Protein AF-A0A2E0XED6-F1 (afdb_monomer_lite)

Sequence (77 aa):
MNCRDAIIGVRLILIFFHAWLKDRLRPNIPAKSMIVMDKTAFHQPEDAQRLMIEVGHMIECLPPDSPDLNHIEQPIG

Secondary structure (DSSP, 8-state):
--HHHHHHHHHHHHHHHHHHIIIIIGGGS-TTPEEEE---TT--HHHHHHHHHTTT-EEEEPPTT-GGG-GGGS---

Structure (mmCIF, N/CA/C/O backbone):
data_AF-A0A2E0XED6-F1
#
_entry.id   AF-A0A2E0XED6-F1
#
loop_
_atom_site.group_PDB
_atom_site.id
_atom_site.type_symbol
_atom_site.label_atom_id
_atom_site.label_alt_id
_atom_site.label_comp_id
_atom_site.label_asym_id
_atom_site.label_entity_id
_atom_site.label_seq_id
_atom_site.pdbx_PDB_ins_code
_atom_site.Cartn_x
_atom_site.Cartn_y
_atom_site.Cartn_z
_atom_site.occupancy
_atom_site.B_iso_or_equiv
_atom_site.auth_seq_id
_atom_site.auth_comp_id
_atom_site.auth_asym_id
_atom_site.auth_atom_id
_atom_site.pdbx_PDB_model_num
ATOM 1 N N . MET A 1 1 ? 17.649 8.194 -22.400 1.00 53.66 1 MET A N 1
ATOM 2 C CA . MET A 1 1 ? 16.963 8.787 -21.233 1.00 53.66 1 MET A CA 1
ATOM 3 C C . MET A 1 1 ? 18.037 9.326 -20.303 1.00 53.66 1 MET A C 1
ATOM 5 O O . MET A 1 1 ? 18.943 8.566 -19.981 1.00 53.66 1 MET A O 1
ATOM 9 N N . ASN A 1 2 ? 18.047 10.624 -19.989 1.00 58.06 2 ASN A N 1
ATOM 10 C CA . ASN A 1 2 ? 19.110 11.205 -19.160 1.00 58.06 2 ASN A CA 1
ATOM 11 C C . ASN A 1 2 ? 18.736 11.136 -17.662 1.00 58.06 2 ASN A C 1
ATOM 13 O O . ASN A 1 2 ? 17.572 10.945 -17.310 1.00 58.06 2 ASN A O 1
ATOM 17 N N . CYS A 1 3 ? 19.725 11.295 -16.779 1.00 48.72 3 CYS A N 1
ATOM 18 C CA . CYS A 1 3 ? 19.531 11.207 -15.327 1.00 48.72 3 CYS A CA 1
ATOM 19 C C . CYS A 1 3 ? 18.509 12.233 -14.791 1.00 48.72 3 CYS A C 1
ATOM 21 O O . CYS A 1 3 ? 17.758 11.925 -13.872 1.00 48.72 3 CYS A O 1
ATOM 23 N N . ARG A 1 4 ? 18.405 13.429 -15.389 1.00 53.34 4 ARG A N 1
ATOM 24 C CA . ARG A 1 4 ? 17.440 14.461 -14.970 1.00 53.34 4 ARG A CA 1
ATOM 25 C C . ARG A 1 4 ? 16.004 14.080 -15.317 1.00 53.34 4 ARG A C 1
ATOM 27 O O . ARG A 1 4 ? 15.140 14.227 -14.46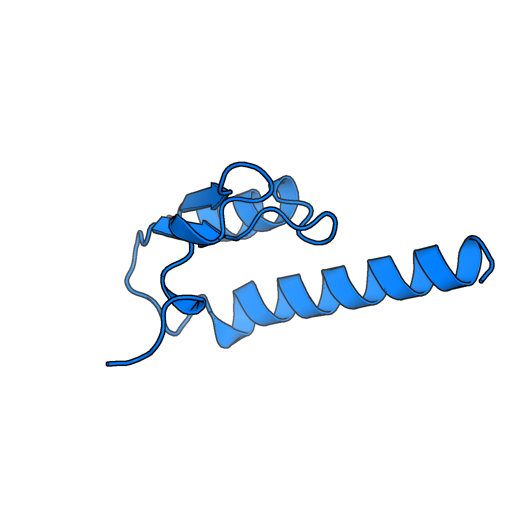2 1.00 53.34 4 ARG A O 1
ATOM 34 N N . ASP A 1 5 ? 15.764 13.549 -16.512 1.00 49.75 5 ASP A N 1
ATOM 35 C CA . ASP A 1 5 ? 14.429 13.101 -16.931 1.00 49.75 5 ASP A CA 1
ATOM 36 C C . ASP A 1 5 ? 13.955 11.930 -16.058 1.00 49.75 5 ASP A C 1
ATOM 38 O O . ASP A 1 5 ? 12.803 11.895 -15.630 1.00 49.75 5 ASP A O 1
ATOM 42 N N . ALA A 1 6 ? 14.869 11.012 -15.719 1.00 53.62 6 ALA A N 1
ATOM 43 C CA . ALA A 1 6 ? 14.600 9.920 -14.787 1.00 53.62 6 ALA A CA 1
ATOM 44 C C . ALA A 1 6 ? 14.301 10.433 -13.365 1.00 53.62 6 ALA A C 1
ATOM 46 O O . ALA A 1 6 ? 13.327 10.001 -12.756 1.00 53.62 6 ALA A O 1
ATOM 47 N N . ILE A 1 7 ? 15.072 11.399 -12.848 1.00 56.69 7 ILE A N 1
ATOM 48 C CA . ILE A 1 7 ? 14.829 12.022 -11.533 1.00 56.69 7 ILE A CA 1
ATOM 49 C C . ILE A 1 7 ? 13.470 12.736 -11.493 1.00 56.69 7 ILE A C 1
ATOM 51 O O . ILE A 1 7 ? 12.748 12.623 -10.502 1.00 56.69 7 ILE A O 1
ATOM 55 N N . ILE A 1 8 ? 13.111 13.466 -12.553 1.00 59.66 8 ILE A N 1
ATOM 56 C CA . ILE A 1 8 ? 11.818 14.156 -12.659 1.00 59.66 8 ILE A CA 1
ATOM 57 C C . ILE A 1 8 ? 10.674 13.135 -12.700 1.00 59.66 8 ILE A C 1
ATOM 59 O O . ILE A 1 8 ? 9.704 13.288 -11.957 1.00 59.66 8 ILE A O 1
ATOM 63 N N . GLY A 1 9 ? 10.810 12.070 -13.498 1.00 60.50 9 GLY A N 1
ATOM 64 C CA . GLY A 1 9 ? 9.826 10.988 -13.577 1.00 60.50 9 GLY A CA 1
ATOM 65 C C . GLY A 1 9 ? 9.601 10.291 -12.232 1.00 60.50 9 GLY A C 1
ATOM 66 O O . GLY A 1 9 ? 8.463 10.181 -11.782 1.00 60.50 9 GLY A O 1
ATOM 67 N N . VAL A 1 10 ? 10.679 9.900 -11.543 1.00 63.44 10 VAL A N 1
ATOM 68 C CA . VAL A 1 10 ? 10.615 9.240 -10.224 1.00 63.44 10 VAL A CA 1
ATOM 69 C C . VAL A 1 10 ? 9.969 10.145 -9.171 1.00 63.44 10 VAL A C 1
ATOM 71 O O . VAL A 1 10 ? 9.105 9.698 -8.419 1.00 63.44 10 VAL A O 1
ATOM 74 N N . ARG A 1 11 ? 10.331 11.435 -9.132 1.00 68.75 11 ARG A N 1
ATOM 75 C CA . ARG A 1 11 ? 9.741 12.391 -8.181 1.00 68.75 11 ARG A CA 1
ATOM 76 C C . ARG A 1 11 ? 8.245 12.593 -8.398 1.00 68.75 11 ARG A C 1
ATOM 78 O O . ARG A 1 11 ? 7.505 12.689 -7.424 1.00 68.75 11 ARG A O 1
ATOM 85 N N . LEU A 1 12 ? 7.801 12.663 -9.651 1.00 72.62 12 LEU A N 1
ATOM 86 C CA . LEU A 1 12 ? 6.388 12.847 -9.965 1.00 72.62 12 LEU A CA 1
ATOM 87 C C . LEU A 1 12 ? 5.560 11.620 -9.549 1.00 72.62 12 LEU A C 1
ATOM 89 O O . LEU A 1 12 ? 4.508 11.780 -8.935 1.00 72.62 12 LEU A O 1
ATOM 93 N N . ILE A 1 13 ? 6.068 10.412 -9.816 1.00 76.81 13 ILE A N 1
ATOM 94 C CA . ILE A 1 13 ? 5.433 9.147 -9.408 1.00 76.81 13 ILE A CA 1
ATOM 95 C C . ILE A 1 13 ? 5.271 9.087 -7.885 1.00 76.81 13 ILE A C 1
ATOM 97 O O . ILE A 1 13 ? 4.176 8.803 -7.401 1.00 76.81 13 ILE A O 1
ATOM 101 N N . LEU A 1 14 ? 6.317 9.435 -7.130 1.00 77.31 14 LEU A N 1
ATOM 102 C CA . LEU A 1 14 ? 6.279 9.441 -5.666 1.00 77.31 14 LEU A CA 1
ATOM 103 C C . LEU A 1 14 ? 5.230 10.423 -5.108 1.00 77.31 14 LEU A C 1
ATOM 105 O O . LEU A 1 14 ? 4.491 10.088 -4.185 1.00 77.31 14 LEU A O 1
ATOM 109 N N . ILE A 1 15 ? 5.123 11.626 -5.688 1.00 82.06 15 ILE A N 1
ATOM 110 C CA . ILE A 1 15 ? 4.123 12.629 -5.280 1.00 82.06 15 ILE A CA 1
ATOM 111 C C . ILE A 1 15 ? 2.701 12.113 -5.521 1.00 82.06 15 ILE A C 1
ATOM 113 O O . ILE A 1 15 ? 1.853 12.223 -4.634 1.00 82.06 15 ILE A O 1
ATOM 117 N N . PHE A 1 16 ? 2.435 11.536 -6.696 1.00 85.81 16 PHE A N 1
ATOM 118 C CA . PHE A 1 16 ? 1.120 10.970 -7.001 1.00 85.81 16 PHE A CA 1
ATOM 119 C C . PHE A 1 16 ? 0.775 9.800 -6.088 1.00 85.81 16 PHE A C 1
ATOM 121 O O . PHE A 1 16 ? -0.356 9.719 -5.612 1.00 85.81 16 PHE A O 1
ATOM 128 N N . PHE A 1 17 ? 1.742 8.929 -5.811 1.00 84.44 17 PHE A N 1
ATOM 129 C CA . PHE A 1 17 ? 1.552 7.797 -4.917 1.00 84.44 17 PHE A CA 1
ATOM 130 C C . PHE A 1 17 ? 1.195 8.249 -3.492 1.00 84.44 17 PHE A C 1
ATOM 132 O O . PHE A 1 17 ? 0.197 7.792 -2.935 1.00 84.44 17 PHE A O 1
ATOM 139 N N . HIS A 1 18 ? 1.920 9.221 -2.930 1.00 86.56 18 HIS A N 1
ATOM 140 C CA . HIS A 1 18 ? 1.605 9.777 -1.610 1.00 86.56 18 HIS A CA 1
ATOM 141 C C . HIS A 1 18 ? 0.237 10.467 -1.559 1.00 86.56 18 HIS A C 1
ATOM 143 O O . HIS A 1 18 ? -0.518 10.272 -0.603 1.00 86.56 18 HIS A O 1
ATOM 149 N N . ALA A 1 19 ? -0.109 11.250 -2.586 1.00 90.00 19 ALA A N 1
ATOM 150 C CA . ALA A 1 19 ? -1.425 11.875 -2.679 1.00 90.00 19 ALA A CA 1
ATOM 151 C C . ALA A 1 19 ? -2.534 10.817 -2.758 1.00 90.00 19 ALA A C 1
ATOM 153 O O . ALA A 1 19 ? -3.544 10.913 -2.066 1.00 90.00 19 ALA A O 1
ATOM 154 N N . TRP A 1 20 ? -2.326 9.756 -3.538 1.00 90.12 20 TRP A N 1
ATOM 155 C CA . TRP A 1 20 ? -3.276 8.656 -3.641 1.00 90.12 20 TRP A CA 1
ATOM 156 C C . TRP A 1 20 ? -3.440 7.898 -2.317 1.00 90.12 20 TRP A C 1
ATOM 158 O O . TRP A 1 20 ? -4.575 7.660 -1.900 1.00 90.12 20 TRP A O 1
ATOM 168 N N . LEU A 1 21 ? -2.350 7.581 -1.608 1.00 89.00 21 LEU A N 1
ATOM 169 C CA . LEU A 1 21 ? -2.419 6.946 -0.286 1.00 89.00 21 LEU A CA 1
ATOM 170 C C . LEU A 1 21 ? -3.278 7.768 0.682 1.00 89.00 21 LEU A C 1
ATOM 172 O O . LEU A 1 21 ? -4.173 7.235 1.342 1.00 89.00 21 LEU A O 1
ATOM 176 N N . LYS A 1 22 ? -3.025 9.078 0.733 1.00 89.25 22 LYS A N 1
ATOM 177 C CA . LYS A 1 22 ? -3.677 9.996 1.665 1.00 89.25 22 LYS A CA 1
ATOM 178 C C . LYS A 1 22 ? -5.139 10.264 1.311 1.00 89.25 22 LYS A C 1
ATOM 180 O O . LYS A 1 22 ? -5.998 10.187 2.188 1.00 89.25 22 LYS A O 1
ATOM 185 N N . ASP A 1 23 ? -5.410 10.586 0.051 1.00 92.38 23 ASP A N 1
ATOM 186 C CA . ASP A 1 23 ? -6.694 11.152 -0.365 1.00 92.38 23 ASP A CA 1
ATOM 187 C C . ASP A 1 23 ? -7.644 10.091 -0.932 1.00 92.38 23 ASP A C 1
ATOM 189 O O . ASP A 1 23 ? -8.853 10.313 -1.004 1.00 92.38 23 ASP A O 1
ATOM 193 N N . ARG A 1 24 ? -7.122 8.927 -1.347 1.00 92.38 24 ARG A N 1
ATOM 194 C CA . ARG A 1 24 ? -7.916 7.852 -1.961 1.00 92.38 24 ARG A CA 1
ATOM 195 C C . ARG A 1 24 ? -7.909 6.583 -1.133 1.00 92.38 24 ARG A C 1
ATOM 197 O O . ARG A 1 24 ? -8.990 6.113 -0.800 1.00 92.38 24 ARG A O 1
ATOM 204 N N . LEU A 1 25 ? -6.749 6.033 -0.783 1.00 90.62 25 LEU A N 1
ATOM 205 C CA . LEU A 1 25 ? -6.710 4.752 -0.075 1.00 90.62 25 LEU A CA 1
ATOM 206 C C . LEU A 1 25 ? -7.219 4.887 1.363 1.00 90.62 25 LEU A C 1
ATOM 208 O O . LEU A 1 25 ? -8.187 4.230 1.736 1.00 90.62 25 LEU A O 1
ATOM 212 N N . ARG A 1 26 ? -6.606 5.778 2.150 1.00 88.12 26 ARG A N 1
ATOM 213 C CA . ARG A 1 26 ? -6.907 5.970 3.576 1.00 88.12 26 ARG A CA 1
ATOM 214 C C . ARG A 1 26 ? -8.406 6.104 3.904 1.00 88.12 26 ARG A C 1
ATOM 216 O O . ARG A 1 26 ? -8.847 5.404 4.810 1.00 88.12 26 ARG A O 1
ATOM 223 N N . PRO A 1 27 ? -9.213 6.958 3.240 1.00 91.25 27 PRO A N 1
ATOM 224 C CA . PRO A 1 27 ? -10.632 7.090 3.587 1.00 91.25 27 PRO A CA 1
ATOM 225 C C . PRO A 1 27 ? -11.492 5.874 3.205 1.00 91.25 27 PRO A C 1
ATOM 227 O O . PRO A 1 27 ? -12.637 5.798 3.638 1.00 91.25 27 PRO A O 1
ATOM 230 N N . ASN A 1 28 ? -10.972 4.944 2.398 1.00 93.19 28 ASN A N 1
ATOM 231 C CA . ASN A 1 28 ? -11.729 3.820 1.843 1.00 93.19 28 ASN A CA 1
ATOM 232 C C . ASN A 1 28 ? -11.338 2.455 2.435 1.00 93.19 28 ASN A C 1
ATOM 234 O O . ASN A 1 28 ? -11.816 1.430 1.953 1.00 93.19 28 ASN A O 1
ATOM 238 N N . ILE A 1 29 ? -10.492 2.420 3.470 1.00 93.00 29 ILE A N 1
ATOM 239 C CA . ILE A 1 29 ? -10.085 1.179 4.143 1.00 93.00 29 ILE A CA 1
ATOM 240 C C . ILE A 1 29 ? -10.478 1.187 5.629 1.00 93.00 29 ILE A C 1
ATOM 242 O O . ILE A 1 29 ? -10.563 2.256 6.239 1.00 93.00 29 ILE A O 1
ATOM 246 N N . PRO A 1 30 ? -10.718 0.013 6.243 1.00 94.00 30 PRO A N 1
ATOM 247 C CA . PRO A 1 30 ? -10.973 -0.084 7.676 1.00 94.00 30 PRO A CA 1
ATOM 248 C C . PRO A 1 30 ? -9.843 0.505 8.530 1.00 94.00 30 PRO A C 1
ATOM 250 O O . PRO A 1 30 ? -8.668 0.489 8.163 1.00 94.00 30 PRO A O 1
ATOM 253 N N . ALA A 1 31 ? -10.182 0.982 9.728 1.00 90.50 31 ALA A N 1
ATOM 254 C CA . ALA A 1 31 ? -9.174 1.419 10.688 1.00 90.50 31 ALA A CA 1
ATOM 255 C C . ALA A 1 31 ? -8.205 0.269 11.019 1.00 90.50 31 ALA A C 1
ATOM 257 O O . ALA A 1 31 ? -8.624 -0.875 11.187 1.00 90.50 31 ALA A O 1
ATOM 258 N N . LYS A 1 32 ? -6.914 0.591 11.158 1.00 92.75 32 LYS A N 1
ATOM 259 C CA . LYS A 1 32 ? -5.848 -0.370 11.495 1.00 92.75 32 LYS A CA 1
ATOM 260 C C . LYS A 1 32 ? -5.642 -1.514 10.492 1.00 92.75 32 LYS A C 1
ATOM 262 O O . LYS A 1 32 ? -5.138 -2.573 10.856 1.00 92.75 32 LYS A O 1
ATOM 267 N N . SER A 1 33 ? -6.003 -1.308 9.226 1.00 93.12 33 SER A N 1
ATOM 268 C CA . SER A 1 3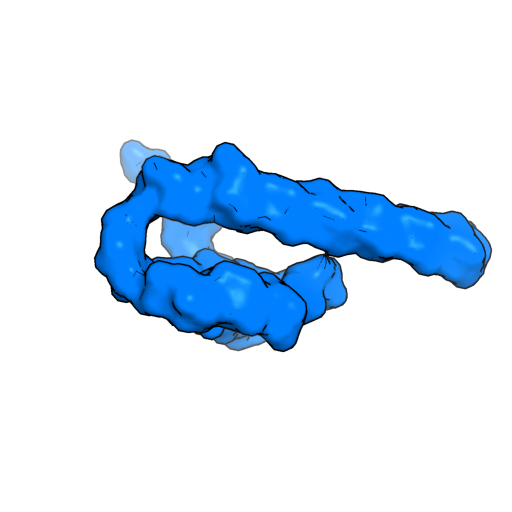3 ? -5.677 -2.253 8.153 1.00 93.12 33 SER A CA 1
ATOM 269 C C . SER A 1 33 ? -4.173 -2.476 7.962 1.00 93.12 33 SER A C 1
ATOM 271 O O . SER A 1 33 ? -3.365 -1.555 8.113 1.00 93.12 33 SER A O 1
ATOM 273 N N . MET A 1 34 ? -3.835 -3.701 7.554 1.00 90.50 34 MET A N 1
ATOM 274 C CA . MET A 1 34 ? -2.550 -4.061 6.962 1.00 90.50 34 MET A CA 1
ATOM 275 C C . MET A 1 34 ? -2.652 -3.917 5.443 1.00 90.50 34 MET A C 1
ATOM 277 O O . MET A 1 34 ? -3.533 -4.502 4.815 1.00 90.50 34 MET A O 1
ATOM 281 N N . ILE A 1 35 ? -1.770 -3.109 4.874 1.00 89.06 35 ILE A N 1
ATOM 282 C CA . ILE A 1 35 ? -1.679 -2.830 3.446 1.00 89.06 35 ILE A CA 1
ATOM 283 C C . ILE A 1 35 ? -0.519 -3.657 2.914 1.00 89.06 35 ILE A C 1
ATOM 285 O O . ILE A 1 35 ? 0.615 -3.487 3.356 1.00 89.06 35 ILE A O 1
ATOM 289 N N . VAL A 1 36 ? -0.810 -4.555 1.983 1.00 86.56 36 VAL A N 1
ATOM 290 C CA . VAL A 1 36 ? 0.206 -5.367 1.314 1.00 86.56 36 VAL A CA 1
ATOM 291 C C . VAL A 1 36 ? 0.546 -4.704 -0.012 1.00 86.56 36 VAL A C 1
ATOM 293 O O . VAL A 1 36 ? -0.352 -4.382 -0.788 1.00 86.56 36 VAL A O 1
ATOM 296 N N . MET A 1 37 ? 1.833 -4.470 -0.247 1.00 84.06 37 MET A N 1
ATOM 297 C CA . MET A 1 37 ? 2.339 -3.849 -1.468 1.00 84.06 37 MET A CA 1
ATOM 298 C C . MET A 1 37 ? 3.315 -4.774 -2.181 1.00 84.06 37 MET A C 1
ATOM 300 O O . MET A 1 37 ? 4.155 -5.416 -1.548 1.00 84.06 37 MET A O 1
ATOM 304 N N . ASP A 1 38 ? 3.254 -4.794 -3.506 1.00 77.56 38 ASP A N 1
ATOM 305 C CA . ASP A 1 38 ? 4.297 -5.390 -4.322 1.00 77.56 38 ASP A CA 1
ATOM 306 C C . ASP A 1 38 ? 5.601 -4.584 -4.196 1.00 77.56 38 ASP A C 1
ATOM 308 O O . ASP A 1 38 ? 5.635 -3.355 -4.022 1.00 77.56 38 ASP A O 1
ATOM 312 N N . LYS A 1 39 ? 6.727 -5.293 -4.243 1.00 70.81 39 LYS A N 1
ATOM 313 C CA . LYS A 1 39 ? 8.040 -4.667 -4.121 1.00 70.81 39 LYS A CA 1
ATOM 314 C C . LYS A 1 39 ? 8.490 -4.132 -5.470 1.00 70.81 39 LYS A C 1
ATOM 316 O O . LYS A 1 39 ? 9.289 -4.752 -6.164 1.00 70.81 39 LYS A O 1
ATOM 321 N N . THR A 1 40 ? 8.002 -2.947 -5.819 1.00 64.94 40 THR A N 1
ATOM 322 C CA . THR A 1 40 ? 8.541 -2.165 -6.937 1.00 64.94 40 THR A CA 1
ATOM 323 C C . THR A 1 40 ? 9.520 -1.112 -6.422 1.00 64.94 40 THR A C 1
ATOM 325 O O . THR A 1 40 ? 9.367 -0.567 -5.326 1.00 64.94 40 THR A O 1
ATOM 328 N N . ALA A 1 41 ? 10.545 -0.796 -7.218 1.00 60.47 41 ALA A N 1
ATOM 329 C CA . ALA A 1 41 ? 11.577 0.185 -6.865 1.00 60.47 41 ALA A CA 1
ATOM 330 C C . ALA A 1 41 ? 11.035 1.613 -6.623 1.00 60.47 41 ALA A C 1
ATOM 332 O O . ALA A 1 41 ? 11.768 2.479 -6.149 1.00 60.47 41 ALA A O 1
ATOM 333 N N . PHE A 1 42 ? 9.766 1.870 -6.952 1.00 62.41 42 PHE A N 1
ATOM 334 C CA . PHE A 1 42 ? 9.156 3.198 -6.938 1.00 62.41 42 PHE A CA 1
ATOM 335 C C . PHE A 1 42 ? 8.427 3.536 -5.636 1.00 62.41 42 PHE A C 1
ATOM 337 O O . PHE A 1 42 ? 8.098 4.699 -5.421 1.00 62.41 42 PHE A O 1
ATOM 344 N N . HIS A 1 43 ? 8.184 2.557 -4.762 1.00 62.47 43 HIS A N 1
ATOM 345 C CA . HIS A 1 43 ? 7.309 2.754 -3.607 1.00 62.47 43 HIS A CA 1
ATOM 346 C C . HIS A 1 43 ? 7.947 3.466 -2.407 1.00 62.47 43 HIS A C 1
ATOM 348 O O . HIS A 1 43 ? 7.190 3.789 -1.500 1.00 62.47 43 HIS A O 1
ATOM 354 N N . GLN A 1 44 ? 9.271 3.728 -2.403 1.00 66.00 44 GLN A N 1
ATOM 355 C CA . GLN A 1 44 ? 10.033 4.306 -1.266 1.00 66.00 44 GLN A CA 1
ATOM 356 C C . GLN A 1 44 ? 9.346 4.029 0.087 1.00 66.00 44 GLN A C 1
ATOM 358 O O . GLN A 1 44 ? 8.777 4.939 0.700 1.00 66.00 44 GLN A O 1
ATOM 363 N N . PRO A 1 45 ? 9.271 2.742 0.475 1.00 67.31 45 PRO A N 1
ATOM 364 C CA . PRO A 1 45 ? 8.291 2.240 1.433 1.00 67.31 45 PRO A CA 1
ATOM 365 C C . PRO A 1 45 ? 8.379 2.916 2.799 1.00 67.31 45 PRO A C 1
ATOM 367 O O . PRO A 1 45 ? 7.391 2.930 3.521 1.00 67.31 45 PRO A O 1
ATOM 370 N N . GLU A 1 46 ? 9.510 3.528 3.141 1.00 77.19 46 GLU A N 1
ATOM 371 C CA . GLU A 1 46 ? 9.719 4.231 4.401 1.00 77.19 46 GLU A CA 1
ATOM 372 C C . GLU A 1 46 ? 8.801 5.457 4.561 1.00 77.19 46 GLU A C 1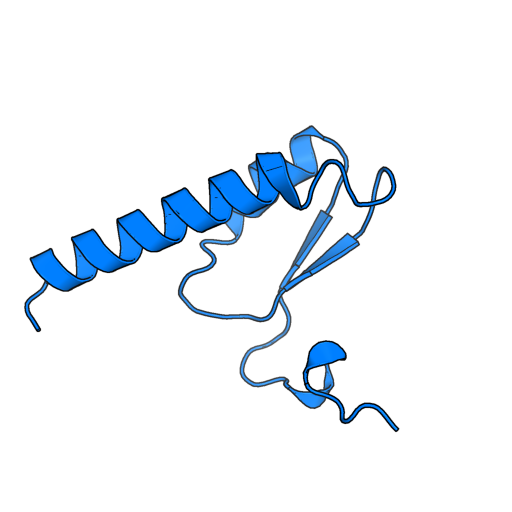
ATOM 374 O O . GLU A 1 46 ? 8.238 5.671 5.638 1.00 77.19 46 GLU A O 1
ATOM 379 N N . ASP A 1 47 ? 8.611 6.258 3.508 1.00 79.56 47 ASP A N 1
ATOM 380 C CA . ASP A 1 47 ? 7.762 7.458 3.573 1.00 79.56 47 ASP A CA 1
ATOM 381 C C . ASP A 1 47 ? 6.274 7.086 3.558 1.00 79.56 47 ASP A C 1
ATOM 383 O O . ASP A 1 47 ? 5.475 7.631 4.326 1.00 79.56 47 ASP A O 1
ATOM 387 N N . ALA A 1 48 ? 5.914 6.081 2.760 1.00 81.06 48 ALA A N 1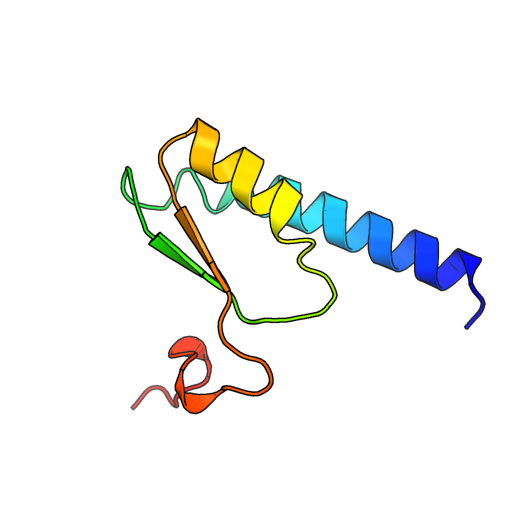
ATOM 388 C CA . ALA A 1 48 ? 4.580 5.494 2.759 1.00 81.06 48 ALA A CA 1
ATOM 389 C C . ALA A 1 48 ? 4.228 4.880 4.125 1.00 81.06 48 ALA A C 1
ATOM 391 O O . ALA A 1 48 ? 3.136 5.107 4.652 1.00 81.06 48 ALA A O 1
ATOM 392 N N . GLN A 1 49 ? 5.167 4.143 4.729 1.00 85.19 49 GLN A N 1
ATOM 393 C CA . GLN A 1 49 ? 5.012 3.553 6.056 1.00 85.19 49 GLN A CA 1
ATOM 394 C C . GLN A 1 49 ? 4.771 4.629 7.105 1.00 85.19 49 GLN A C 1
ATOM 396 O O . GLN A 1 49 ? 3.839 4.489 7.889 1.00 85.19 49 GLN A O 1
ATOM 401 N N . ARG A 1 50 ? 5.540 5.725 7.101 1.00 86.19 50 ARG A N 1
ATOM 402 C CA . ARG A 1 50 ? 5.323 6.844 8.034 1.00 86.19 50 ARG A CA 1
ATOM 403 C C . ARG A 1 50 ? 3.915 7.419 7.918 1.00 86.19 50 ARG A C 1
ATOM 405 O O . ARG A 1 50 ? 3.212 7.490 8.924 1.00 86.19 50 ARG A O 1
ATOM 412 N N . LEU A 1 51 ? 3.480 7.743 6.698 1.00 85.94 51 LEU A N 1
ATOM 413 C CA . LEU A 1 51 ? 2.151 8.312 6.439 1.00 85.94 51 LEU A CA 1
ATOM 414 C C . LEU A 1 51 ? 1.014 7.423 6.958 1.00 85.94 51 LEU A C 1
ATOM 416 O O . LEU A 1 51 ? -0.012 7.933 7.410 1.00 85.94 51 LEU A O 1
ATOM 420 N N . MET A 1 52 ? 1.187 6.104 6.880 1.00 87.19 52 MET A N 1
ATOM 421 C CA . MET A 1 52 ? 0.149 5.136 7.228 1.00 87.19 52 MET A CA 1
ATOM 422 C C . MET A 1 52 ? 0.223 4.680 8.697 1.00 87.19 52 MET A C 1
ATOM 424 O O . MET A 1 52 ? -0.822 4.531 9.331 1.00 87.19 52 MET A O 1
ATOM 428 N N . ILE A 1 53 ? 1.420 4.560 9.283 1.00 89.00 53 ILE A N 1
ATOM 429 C CA . ILE A 1 53 ? 1.626 4.226 10.705 1.00 89.00 53 ILE A CA 1
ATOM 430 C C . ILE A 1 53 ? 1.105 5.334 11.617 1.00 89.00 53 ILE A C 1
ATOM 432 O O . ILE A 1 53 ? 0.456 5.033 12.619 1.00 89.00 53 ILE A O 1
ATOM 436 N N . GLU A 1 54 ? 1.311 6.606 11.260 1.00 87.25 54 GLU A 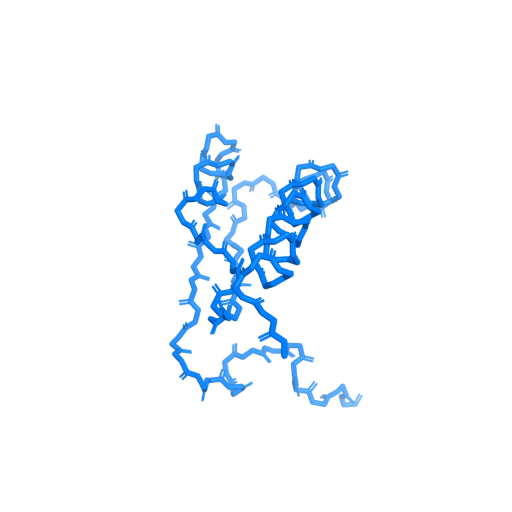N 1
ATOM 437 C CA . GLU A 1 54 ? 0.801 7.752 12.032 1.00 87.25 54 GLU A CA 1
ATOM 438 C C . GLU A 1 54 ? -0.719 7.705 12.237 1.00 87.25 54 GLU A C 1
ATOM 440 O O . GLU A 1 54 ? -1.244 8.210 13.228 1.00 87.25 54 GLU A O 1
ATOM 445 N N . VAL A 1 55 ? -1.437 7.068 11.312 1.00 88.50 55 VAL A N 1
ATOM 446 C CA . VAL A 1 55 ? -2.899 6.946 11.336 1.00 88.50 55 VAL A CA 1
ATOM 447 C C . VAL A 1 55 ? -3.362 5.538 11.738 1.00 88.50 55 VAL A C 1
ATOM 449 O O . VAL A 1 55 ? -4.553 5.235 11.686 1.00 88.50 55 VAL A O 1
ATOM 452 N N . GLY A 1 56 ? -2.427 4.693 12.183 1.00 91.25 56 GLY A N 1
ATOM 453 C CA . GLY A 1 56 ? -2.670 3.371 12.756 1.00 91.25 56 GLY A CA 1
ATOM 454 C C . GLY A 1 56 ? -2.684 2.207 11.765 1.00 91.25 56 GLY A C 1
ATOM 455 O O . GLY A 1 56 ? -2.982 1.093 12.187 1.00 91.25 56 GLY A O 1
ATOM 456 N N . HIS A 1 57 ? -2.386 2.430 10.484 1.00 93.38 57 HIS A N 1
ATOM 457 C CA . HIS A 1 57 ? -2.251 1.373 9.476 1.00 93.38 57 HIS A CA 1
ATOM 458 C C . HIS A 1 57 ? -0.815 0.838 9.417 1.00 93.38 57 HIS A C 1
ATOM 460 O O . HIS A 1 57 ? 0.130 1.504 9.827 1.00 93.38 57 HIS A O 1
ATOM 466 N N . MET A 1 58 ? -0.636 -0.360 8.867 1.00 89.75 58 MET A N 1
ATOM 467 C CA . MET A 1 58 ? 0.68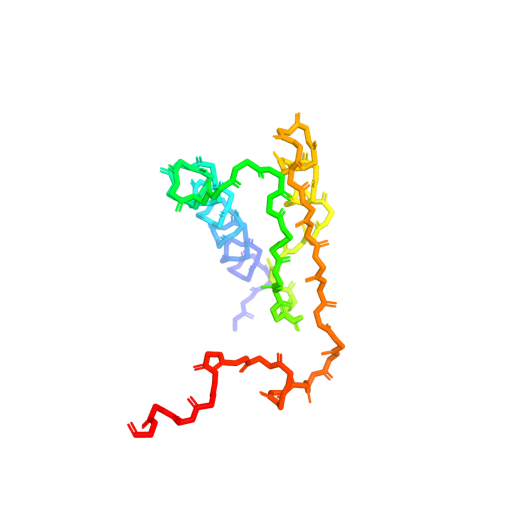8 -0.947 8.627 1.00 89.75 58 MET A CA 1
ATOM 468 C C . MET A 1 58 ? 0.875 -1.206 7.135 1.00 89.75 58 MET A C 1
ATOM 470 O O . MET A 1 58 ? -0.096 -1.530 6.454 1.00 89.75 58 MET A O 1
ATOM 474 N N . ILE A 1 59 ? 2.107 -1.080 6.637 1.00 87.56 59 ILE A N 1
ATOM 475 C CA . ILE A 1 59 ? 2.471 -1.466 5.269 1.00 87.56 59 ILE A CA 1
ATOM 476 C C . ILE A 1 59 ? 3.492 -2.597 5.335 1.00 87.56 59 ILE A C 1
ATOM 478 O O . ILE A 1 59 ? 4.563 -2.414 5.915 1.00 87.56 59 ILE A O 1
ATOM 482 N N . GLU A 1 60 ? 3.163 -3.714 4.693 1.00 86.62 60 GLU A N 1
ATOM 483 C CA . GLU A 1 60 ? 4.053 -4.851 4.471 1.00 86.62 60 GLU A CA 1
ATOM 484 C C . GLU A 1 60 ? 4.384 -4.940 2.976 1.00 86.62 60 GLU A C 1
ATOM 486 O O . GLU A 1 60 ? 3.488 -4.936 2.127 1.00 86.62 60 GLU A O 1
ATOM 491 N N . CYS A 1 61 ? 5.671 -5.010 2.640 1.00 83.94 61 CYS A N 1
ATOM 492 C CA . CYS A 1 61 ? 6.112 -5.194 1.259 1.00 83.94 61 CYS A CA 1
ATOM 493 C C . CYS A 1 61 ? 6.395 -6.671 0.993 1.00 83.94 61 CYS A C 1
ATOM 495 O O . CYS A 1 61 ? 7.141 -7.303 1.740 1.00 83.94 61 CYS A O 1
ATOM 497 N N . LEU A 1 62 ? 5.860 -7.198 -0.106 1.00 85.06 62 LEU A N 1
ATOM 498 C CA . LEU A 1 62 ? 6.132 -8.565 -0.538 1.00 85.06 62 LEU A CA 1
ATOM 499 C C . LEU A 1 62 ? 7.629 -8.779 -0.844 1.00 85.06 62 LEU A C 1
ATOM 501 O O . LEU A 1 62 ? 8.357 -7.826 -1.148 1.00 85.06 62 LEU A O 1
ATOM 505 N N . PRO A 1 63 ? 8.128 -10.025 -0.797 1.00 81.75 63 PRO A N 1
ATOM 506 C CA . PRO A 1 63 ? 9.444 -10.342 -1.335 1.00 81.75 63 PRO A CA 1
ATOM 507 C C . PRO A 1 63 ? 9.527 -9.999 -2.841 1.00 81.75 63 PRO A C 1
ATOM 509 O O . PRO A 1 63 ? 8.499 -9.930 -3.519 1.00 81.75 63 PRO A O 1
ATOM 512 N N . PRO A 1 64 ? 10.735 -9.743 -3.383 1.00 77.62 64 PRO A N 1
ATOM 513 C CA . PRO A 1 64 ? 10.912 -9.505 -4.817 1.00 77.62 64 PRO A CA 1
ATOM 514 C C . PRO A 1 64 ? 10.329 -10.647 -5.660 1.00 77.62 64 PRO A C 1
ATOM 516 O O . PRO A 1 64 ? 10.403 -11.803 -5.248 1.00 77.62 64 PRO A O 1
ATOM 519 N N . ASP A 1 65 ? 9.786 -10.312 -6.833 1.00 74.75 65 ASP A N 1
ATOM 520 C CA . ASP A 1 65 ? 9.309 -11.269 -7.843 1.00 74.75 65 ASP A CA 1
ATOM 521 C C . ASP A 1 65 ? 8.385 -12.370 -7.285 1.00 74.75 65 ASP A C 1
ATOM 523 O O . ASP A 1 65 ? 8.494 -13.533 -7.665 1.00 74.75 65 ASP A O 1
ATOM 527 N N . SER A 1 66 ? 7.469 -12.000 -6.379 1.00 80.94 66 SER A N 1
ATOM 528 C CA . SER A 1 66 ? 6.494 -12.910 -5.748 1.00 80.94 66 SER A CA 1
ATOM 529 C C . SER A 1 66 ? 5.049 -12.667 -6.236 1.00 80.94 66 SER A C 1
ATOM 531 O O . SER A 1 66 ? 4.196 -12.246 -5.447 1.00 80.94 66 SER A O 1
ATOM 533 N N . PRO A 1 67 ? 4.741 -12.864 -7.537 1.00 80.12 67 PRO A N 1
ATOM 534 C CA . PRO A 1 67 ? 3.397 -12.647 -8.088 1.00 80.12 67 PRO A CA 1
ATOM 535 C C . PRO A 1 67 ? 2.366 -13.646 -7.542 1.00 80.12 67 PRO A C 1
ATOM 537 O O . PRO A 1 67 ? 1.173 -13.359 -7.492 1.00 80.12 67 PRO A O 1
ATOM 540 N N . ASP A 1 68 ? 2.824 -14.808 -7.085 1.00 84.75 68 ASP A N 1
ATOM 541 C CA . ASP A 1 68 ? 2.033 -15.801 -6.365 1.00 84.75 68 ASP A CA 1
ATOM 542 C C . ASP A 1 68 ? 1.468 -15.258 -5.042 1.00 84.75 68 ASP A C 1
ATOM 544 O O . ASP A 1 68 ? 0.376 -15.650 -4.635 1.00 84.75 68 ASP A O 1
ATOM 548 N N . LEU A 1 69 ? 2.166 -14.310 -4.408 1.00 81.62 69 LEU A N 1
ATOM 549 C CA . LEU A 1 69 ? 1.741 -13.673 -3.159 1.00 81.62 69 LEU A CA 1
ATOM 550 C C . LEU A 1 69 ? 0.884 -12.416 -3.374 1.00 81.62 69 LEU A C 1
ATOM 552 O O . LEU A 1 69 ? 0.297 -11.905 -2.418 1.00 81.62 69 LEU A O 1
ATOM 556 N N . ASN A 1 70 ? 0.788 -11.911 -4.608 1.00 82.19 70 ASN A N 1
ATOM 557 C CA . ASN A 1 70 ? -0.040 -10.757 -4.931 1.00 82.19 70 ASN A CA 1
ATOM 558 C C . ASN A 1 70 ? -1.395 -11.210 -5.486 1.00 82.19 70 ASN A C 1
ATOM 560 O O . ASN A 1 70 ? -1.550 -11.456 -6.679 1.00 82.19 70 ASN A O 1
ATOM 564 N N . HIS A 1 71 ? -2.405 -11.306 -4.620 1.00 78.19 71 HIS A N 1
ATOM 565 C CA . HIS A 1 71 ? -3.721 -11.830 -5.000 1.00 78.19 71 HIS A CA 1
ATOM 566 C C . HIS A 1 71 ? -4.423 -11.048 -6.128 1.00 78.19 71 HIS A C 1
ATOM 568 O O . HIS A 1 71 ? -5.330 -11.597 -6.745 1.00 78.19 71 HIS A O 1
ATOM 574 N N . ILE A 1 72 ? -4.023 -9.804 -6.427 1.00 82.12 72 ILE A N 1
ATOM 575 C CA . ILE A 1 72 ? -4.582 -9.037 -7.559 1.00 82.12 72 ILE A CA 1
ATOM 576 C C . ILE A 1 72 ? -4.062 -9.518 -8.924 1.00 82.12 72 ILE A C 1
ATOM 578 O O . ILE A 1 72 ? -4.691 -9.236 -9.937 1.00 82.12 72 ILE A O 1
ATOM 582 N N . GLU A 1 73 ? -2.933 -10.233 -8.945 1.00 80.56 73 GLU A N 1
ATOM 583 C CA . GLU A 1 73 ? -2.346 -10.838 -10.152 1.00 80.56 73 GLU A CA 1
ATOM 584 C C . GLU A 1 73 ? -2.953 -12.216 -10.449 1.00 80.56 73 GLU A C 1
ATOM 586 O O . GLU A 1 73 ? -2.715 -12.803 -11.506 1.00 80.56 73 GLU A O 1
ATOM 591 N N . GLN A 1 74 ? -3.732 -12.761 -9.510 1.00 81.38 74 GLN A N 1
ATOM 592 C CA . GLN A 1 74 ? -4.390 -14.047 -9.686 1.00 81.38 74 GLN A CA 1
ATOM 593 C C . GLN A 1 74 ? -5.611 -13.878 -10.604 1.00 81.38 74 GLN A C 1
ATOM 595 O O . GLN A 1 74 ? -6.371 -12.918 -10.438 1.00 81.38 74 GLN A O 1
ATOM 600 N N . PRO A 1 75 ? -5.838 -14.797 -11.563 1.00 78.62 75 PRO A N 1
ATOM 601 C CA . PRO A 1 75 ? -7.020 -14.755 -12.411 1.00 78.62 75 PRO A CA 1
ATOM 602 C C . PRO A 1 75 ? -8.292 -14.699 -11.565 1.00 78.62 75 PRO A C 1
ATOM 604 O O . PRO A 1 75 ? -8.467 -15.492 -10.637 1.00 78.62 75 PRO A O 1
ATOM 607 N N . ILE A 1 76 ? -9.198 -13.782 -11.907 1.00 77.12 76 ILE A N 1
ATOM 608 C CA . ILE A 1 76 ? -10.553 -13.810 -11.360 1.00 77.12 76 ILE A CA 1
ATOM 609 C C . ILE A 1 76 ? -11.226 -15.044 -11.972 1.00 77.12 76 ILE A C 1
ATOM 611 O O . ILE A 1 76 ? -11.341 -15.126 -13.197 1.00 77.12 76 ILE A O 1
ATOM 615 N N . GLY A 1 77 ? -11.558 -16.022 -11.126 1.00 62.78 77 GLY A N 1
ATOM 616 C CA . GLY A 1 77 ? -12.236 -17.260 -11.526 1.00 62.78 77 GLY A CA 1
ATOM 617 C C . GLY A 1 77 ? -13.624 -17.037 -12.110 1.00 62.78 77 GLY A C 1
ATOM 618 O O . GLY A 1 77 ? -14.245 -15.994 -11.803 1.00 62.78 77 GLY A O 1
#

Radius of gyration: 14.21 Å; chains: 1; bounding box: 32×32×34 Å

Foldseek 3Di:
DDPVVVVVVLVVLQVVLVCCVPVPVVVPDDQQEEAEAEDDPNCPVVVVQVVQVVRNYGYDYDDHPPCVPVVVSDDDD

pLDDT: mean 79.13, std 12.23, range [48.72, 94.0]